Protein AF-K5ZM22-F1 (afdb_monomer_lite)

Sequence (56 aa):
MIFKTNAKCEGCLAKIEEILQGKINREEWNLDLSDSNRPLTVASDKLAADDVVKLM

Secondary structure (DSSP, 8-state):
-EEE----SHHHHHHHHHHHTTTS-GGGEEE-SSSTT-EEEE--SSS-HHHHHHT-

Radius of gyration: 10.29 Å; chains: 1; bounding box: 25×17×22 Å

Structure (mmCIF, N/CA/C/O backbone):
data_AF-K5ZM22-F1
#
_entry.id   AF-K5ZM22-F1
#
loop_
_atom_site.group_PDB
_atom_site.id
_atom_site.type_symbol
_atom_site.label_atom_id
_atom_site.label_alt_id
_atom_site.label_comp_id
_atom_site.label_asym_id
_atom_site.label_entity_id
_atom_site.label_seq_id
_atom_site.pdbx_PDB_ins_code
_atom_site.Cartn_x
_atom_site.Cartn_y
_atom_site.Cartn_z
_atom_site.occupancy
_atom_site.B_iso_or_equiv
_atom_site.auth_seq_id
_atom_site.auth_comp_id
_atom_site.auth_asym_id
_atom_site.auth_atom_id
_atom_site.pdbx_PDB_model_num
ATOM 1 N N . MET A 1 1 ? -0.628 -3.345 8.414 1.00 90.81 1 MET A N 1
ATOM 2 C CA . MET A 1 1 ? -0.658 -4.454 7.431 1.00 90.81 1 MET A CA 1
ATOM 3 C C . MET A 1 1 ? 0.510 -4.284 6.465 1.00 90.81 1 MET A C 1
ATOM 5 O O . MET A 1 1 ? 0.870 -3.143 6.207 1.00 90.81 1 MET A O 1
ATOM 9 N N . ILE A 1 2 ? 1.118 -5.363 5.962 1.00 90.06 2 ILE A N 1
ATOM 10 C CA . ILE A 1 2 ? 2.249 -5.293 5.017 1.00 90.06 2 ILE A CA 1
ATOM 11 C C . ILE A 1 2 ? 1.911 -6.134 3.787 1.00 90.06 2 ILE A C 1
ATOM 13 O O . ILE A 1 2 ? 1.520 -7.291 3.923 1.00 90.06 2 ILE A O 1
ATOM 17 N N . PHE A 1 3 ? 2.087 -5.559 2.601 1.00 89.94 3 PHE A N 1
ATOM 18 C CA . PHE A 1 3 ? 1.801 -6.185 1.317 1.00 89.94 3 PHE A CA 1
ATOM 19 C C . PHE A 1 3 ? 3.049 -6.186 0.448 1.00 89.94 3 PHE A C 1
ATOM 21 O O . PHE A 1 3 ? 3.754 -5.184 0.348 1.00 89.94 3 PHE A O 1
ATOM 28 N N . LYS A 1 4 ? 3.321 -7.310 -0.210 1.00 89.19 4 LYS A N 1
ATOM 29 C CA . LYS A 1 4 ? 4.398 -7.383 -1.194 1.00 89.19 4 LYS A CA 1
ATOM 30 C C . LYS A 1 4 ? 3.935 -6.716 -2.485 1.00 89.19 4 LYS A C 1
ATOM 32 O O . LYS A 1 4 ? 2.916 -7.126 -3.034 1.00 89.19 4 LYS A O 1
ATOM 37 N N . THR A 1 5 ? 4.692 -5.745 -2.991 1.00 86.06 5 THR A N 1
ATOM 38 C CA . THR A 1 5 ? 4.374 -5.089 -4.266 1.00 86.06 5 THR A CA 1
ATOM 39 C C . THR A 1 5 ? 5.390 -5.439 -5.347 1.00 86.06 5 THR A C 1
ATOM 41 O O . THR A 1 5 ? 6.532 -5.808 -5.076 1.00 86.06 5 THR A O 1
ATOM 44 N N . ASN A 1 6 ? 4.978 -5.295 -6.606 1.00 83.06 6 ASN A N 1
ATOM 45 C CA . ASN A 1 6 ? 5.871 -5.392 -7.762 1.00 83.06 6 ASN A CA 1
ATOM 46 C C . ASN A 1 6 ? 6.271 -4.009 -8.305 1.00 83.06 6 ASN A C 1
ATOM 48 O O . ASN A 1 6 ? 6.704 -3.911 -9.452 1.00 83.06 6 ASN A O 1
ATOM 52 N N . ALA A 1 7 ? 6.113 -2.937 -7.523 1.00 84.00 7 ALA A N 1
ATOM 53 C CA . ALA A 1 7 ? 6.386 -1.572 -7.962 1.00 84.00 7 ALA A CA 1
ATOM 54 C C . ALA A 1 7 ? 7.882 -1.374 -8.260 1.00 84.00 7 ALA A C 1
ATOM 56 O O . ALA A 1 7 ? 8.696 -1.397 -7.348 1.00 84.00 7 ALA A O 1
ATOM 57 N N . LYS A 1 8 ? 8.275 -1.195 -9.528 1.00 80.00 8 LYS A N 1
ATOM 58 C CA . LYS A 1 8 ? 9.701 -1.126 -9.931 1.00 80.00 8 LYS A CA 1
ATOM 59 C C . LYS A 1 8 ? 10.196 0.268 -10.305 1.00 80.00 8 LYS A C 1
ATOM 61 O O . LYS A 1 8 ? 11.398 0.446 -10.464 1.00 80.00 8 LYS A O 1
ATOM 66 N N . CYS A 1 9 ? 9.296 1.224 -10.489 1.00 81.12 9 CYS A N 1
ATOM 67 C CA . CYS A 1 9 ? 9.635 2.569 -10.933 1.00 81.12 9 CYS A CA 1
ATOM 68 C C . CYS A 1 9 ? 8.792 3.617 -10.208 1.00 81.12 9 CYS A C 1
ATOM 70 O O . CYS A 1 9 ? 7.739 3.306 -9.647 1.00 81.12 9 CYS A O 1
ATOM 72 N N . GLU A 1 10 ? 9.235 4.870 -10.273 1.00 79.06 10 GLU A N 1
ATOM 73 C CA . GLU A 1 10 ? 8.526 6.021 -9.701 1.00 79.06 10 GLU A CA 1
ATOM 74 C C . GLU A 1 10 ? 7.097 6.152 -10.255 1.00 79.06 10 GLU A C 1
ATOM 76 O O . GLU A 1 10 ? 6.186 6.536 -9.531 1.00 79.06 10 GLU A O 1
ATOM 81 N N . GLY A 1 11 ? 6.851 5.713 -11.496 1.00 84.06 11 GLY A N 1
ATOM 82 C CA . GLY A 1 11 ? 5.499 5.642 -12.062 1.00 84.06 11 GLY A CA 1
ATOM 83 C C . GLY A 1 11 ? 4.578 4.627 -11.366 1.00 84.06 11 GLY A C 1
ATOM 84 O O . GLY A 1 11 ? 3.376 4.859 -11.262 1.00 84.06 11 GLY A O 1
ATOM 85 N N . CYS A 1 12 ? 5.115 3.519 -10.841 1.00 85.00 12 CYS A N 1
ATOM 86 C CA . CYS A 1 12 ? 4.333 2.595 -10.012 1.00 85.00 12 CYS A CA 1
ATOM 87 C C . CYS A 1 12 ? 3.983 3.227 -8.662 1.00 85.00 12 CYS A C 1
ATOM 89 O O . CYS A 1 12 ? 2.874 3.027 -8.176 1.00 85.00 12 CYS A O 1
ATOM 91 N N . LEU A 1 13 ? 4.913 3.992 -8.078 1.00 85.88 13 LEU A N 1
ATOM 92 C CA . LEU A 1 13 ? 4.666 4.725 -6.839 1.00 85.88 13 LEU A CA 1
ATOM 93 C C . LEU A 1 13 ? 3.562 5.767 -7.041 1.00 85.88 13 LEU A C 1
ATOM 95 O O . LEU A 1 13 ? 2.621 5.775 -6.259 1.00 85.88 13 LEU A O 1
ATOM 99 N N . ALA A 1 14 ? 3.633 6.570 -8.107 1.00 88.12 14 ALA A N 1
ATOM 100 C CA . ALA A 1 14 ? 2.610 7.565 -8.427 1.00 88.12 14 ALA A CA 1
ATOM 101 C C . ALA A 1 14 ? 1.219 6.929 -8.560 1.00 88.12 14 ALA A C 1
ATOM 103 O O . ALA A 1 14 ? 0.260 7.413 -7.976 1.00 88.12 14 ALA A O 1
ATOM 104 N N . LYS A 1 15 ? 1.118 5.780 -9.238 1.00 88.88 15 LYS A N 1
ATOM 105 C CA . LYS A 1 15 ? -0.159 5.074 -9.394 1.00 88.88 15 LYS A CA 1
ATOM 106 C C . LYS A 1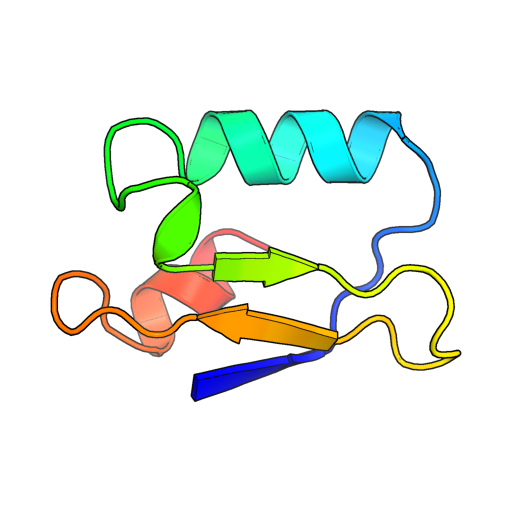 15 ? -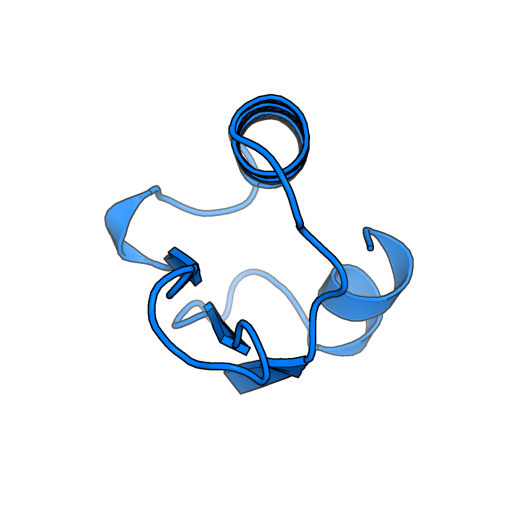0.710 4.535 -8.069 1.00 88.88 15 LYS A C 1
ATOM 108 O O . LYS A 1 15 ? -1.911 4.602 -7.834 1.00 88.88 15 LYS A O 1
ATOM 113 N N . ILE A 1 16 ? 0.154 3.998 -7.204 1.00 88.38 16 ILE A N 1
ATOM 114 C CA . ILE A 1 16 ? -0.237 3.556 -5.855 1.00 88.38 16 ILE A CA 1
ATOM 115 C C . ILE A 1 16 ? -0.670 4.761 -5.014 1.00 88.38 16 ILE A C 1
ATOM 117 O O . ILE A 1 16 ? -1.676 4.684 -4.313 1.00 88.38 16 ILE A O 1
ATOM 121 N N . GLU A 1 17 ? 0.050 5.878 -5.114 1.00 89.31 17 GLU A N 1
ATOM 122 C CA . GLU A 1 17 ? -0.306 7.125 -4.446 1.00 89.31 17 GLU A CA 1
ATOM 123 C C . GLU A 1 17 ? -1.675 7.624 -4.906 1.00 89.31 17 GLU A C 1
ATOM 125 O O . GLU A 1 17 ? -2.526 7.828 -4.053 1.00 89.31 17 GLU A O 1
ATOM 130 N N . GLU A 1 18 ? -1.948 7.698 -6.211 1.00 90.56 18 GLU A N 1
ATOM 131 C CA . GLU A 1 18 ? -3.259 8.087 -6.756 1.00 90.56 18 GLU A CA 1
ATOM 132 C C . GLU A 1 18 ? -4.400 7.179 -6.273 1.00 90.56 18 GLU A C 1
ATOM 134 O O . GLU A 1 18 ? -5.501 7.644 -5.989 1.00 90.56 18 GLU A O 1
ATOM 139 N N . ILE A 1 19 ? -4.148 5.874 -6.161 1.00 88.44 19 ILE A N 1
ATOM 140 C CA . ILE A 1 19 ? -5.132 4.887 -5.700 1.00 88.44 19 ILE A CA 1
ATOM 141 C C . ILE A 1 19 ? -5.459 5.051 -4.210 1.00 88.44 19 ILE A C 1
ATOM 143 O O . ILE A 1 19 ? -6.606 4.851 -3.793 1.00 88.44 19 ILE A O 1
ATOM 147 N N . LEU A 1 20 ? -4.440 5.338 -3.398 1.00 88.69 20 LEU A N 1
ATOM 148 C CA . LEU A 1 20 ? -4.570 5.494 -1.950 1.00 88.69 20 LEU A CA 1
ATOM 149 C C . LEU A 1 20 ? -5.005 6.913 -1.570 1.00 88.69 20 LEU A C 1
ATOM 151 O O . LEU A 1 20 ? -5.644 7.097 -0.530 1.00 88.69 20 LEU A O 1
ATOM 155 N N . GLN A 1 21 ? -4.715 7.897 -2.421 1.00 85.62 21 GLN A N 1
ATOM 156 C CA . GLN A 1 21 ? -5.128 9.284 -2.282 1.00 85.62 21 GLN A CA 1
ATOM 157 C C . GLN A 1 21 ? -6.657 9.359 -2.219 1.00 85.62 21 GLN A C 1
ATOM 159 O O . GLN A 1 21 ? -7.377 8.935 -3.118 1.00 85.62 21 GLN A O 1
ATOM 164 N N . GLY A 1 22 ? -7.167 9.880 -1.103 1.00 84.06 22 GLY A N 1
ATOM 165 C CA . GLY A 1 22 ? -8.604 9.964 -0.830 1.00 84.06 22 GLY A CA 1
ATOM 166 C C . GLY A 1 22 ? -9.203 8.736 -0.134 1.00 84.06 22 GLY A C 1
ATOM 167 O O . GLY A 1 22 ? -10.324 8.829 0.359 1.00 84.06 22 GLY A O 1
ATOM 168 N N . LYS A 1 23 ? -8.468 7.619 -0.021 1.00 89.25 23 LYS A N 1
ATOM 169 C CA . LYS A 1 23 ? -8.861 6.464 0.807 1.00 89.25 23 LYS A CA 1
ATOM 170 C C . LYS A 1 23 ? -8.217 6.511 2.189 1.00 89.25 23 LYS A C 1
ATOM 172 O O . LYS A 1 23 ? -8.892 6.307 3.195 1.00 89.25 23 LYS A O 1
ATOM 177 N N . ILE A 1 24 ? -6.916 6.792 2.229 1.00 91.12 24 ILE A N 1
ATOM 178 C CA . ILE A 1 24 ? -6.117 6.907 3.453 1.00 91.12 24 ILE A CA 1
ATOM 179 C C . ILE A 1 24 ? -5.144 8.078 3.348 1.00 91.12 24 ILE A C 1
ATOM 181 O O . ILE A 1 24 ? -4.789 8.514 2.251 1.00 91.12 24 ILE A O 1
ATOM 185 N N . ASN A 1 25 ? -4.708 8.603 4.491 1.00 90.50 25 ASN A N 1
ATOM 186 C CA . ASN A 1 25 ? -3.735 9.688 4.511 1.00 90.50 25 ASN A CA 1
ATOM 187 C C . ASN A 1 25 ? -2.349 9.179 4.091 1.00 90.50 25 ASN A C 1
ATOM 189 O O . ASN A 1 25 ? -2.013 8.014 4.297 1.00 90.50 25 ASN A O 1
ATOM 193 N N . ARG A 1 26 ? -1.510 10.066 3.542 1.00 87.75 26 ARG A N 1
ATOM 194 C CA . ARG A 1 26 ? -0.155 9.713 3.080 1.00 87.75 26 ARG A CA 1
ATOM 195 C C . ARG A 1 26 ? 0.750 9.170 4.189 1.00 87.75 26 ARG A C 1
ATOM 197 O O . ARG A 1 26 ? 1.636 8.369 3.916 1.00 87.75 26 ARG A O 1
ATOM 204 N N . GLU A 1 27 ? 0.514 9.607 5.418 1.00 90.19 27 GLU A N 1
ATOM 205 C CA . GLU A 1 27 ? 1.173 9.150 6.647 1.00 90.19 27 GLU A CA 1
ATOM 206 C C . GLU A 1 27 ? 0.694 7.770 7.130 1.00 90.19 27 GLU A C 1
ATOM 208 O O . GLU A 1 27 ? 1.390 7.108 7.894 1.00 90.19 27 GLU A O 1
ATOM 213 N N . GLU A 1 28 ? -0.457 7.297 6.644 1.00 92.38 28 GLU A N 1
ATOM 214 C CA . GLU A 1 28 ? -1.009 5.980 6.979 1.00 92.38 28 GLU A CA 1
ATOM 215 C C . GLU A 1 28 ? -0.486 4.870 6.050 1.00 92.38 28 GLU A C 1
ATOM 217 O O . GLU A 1 28 ? -0.925 3.724 6.149 1.00 92.38 28 GLU A O 1
ATOM 222 N N . TRP A 1 29 ? 0.445 5.162 5.137 1.00 92.69 29 TRP A N 1
ATOM 223 C CA . TRP A 1 29 ? 1.093 4.137 4.325 1.00 92.69 29 TRP A CA 1
ATOM 224 C C . TRP A 1 29 ? 2.515 4.507 3.896 1.00 92.69 29 TRP A C 1
ATOM 226 O O . TRP A 1 29 ? 2.888 5.673 3.791 1.00 92.69 29 TRP A O 1
ATOM 236 N N . ASN A 1 30 ? 3.324 3.487 3.622 1.00 91.62 30 ASN A N 1
ATOM 237 C CA . ASN A 1 30 ? 4.689 3.643 3.141 1.00 91.62 30 ASN A CA 1
ATOM 238 C C . ASN A 1 30 ? 5.052 2.532 2.158 1.00 91.62 30 ASN A C 1
ATOM 240 O O . ASN A 1 30 ? 4.841 1.360 2.459 1.00 91.62 30 ASN A O 1
ATOM 244 N N . LEU A 1 31 ? 5.641 2.897 1.021 1.00 89.00 31 LEU A N 1
ATOM 245 C CA . LEU A 1 31 ? 6.212 1.953 0.067 1.00 89.00 31 LEU A CA 1
ATOM 246 C C . LEU A 1 31 ? 7.735 2.036 0.140 1.00 89.00 31 LEU A C 1
ATOM 248 O O . LEU A 1 31 ? 8.320 3.045 -0.249 1.00 89.00 31 LEU A O 1
ATOM 252 N N . ASP A 1 32 ? 8.373 0.974 0.620 1.00 89.31 32 ASP A N 1
ATOM 253 C CA . ASP A 1 32 ? 9.831 0.911 0.665 1.00 89.31 32 ASP A CA 1
ATOM 254 C C . ASP A 1 32 ? 10.369 0.336 -0.647 1.00 89.31 32 ASP A C 1
ATOM 256 O O . ASP A 1 32 ? 10.350 -0.870 -0.860 1.00 89.31 32 ASP A O 1
ATOM 260 N N . LEU A 1 33 ? 10.837 1.199 -1.548 1.00 84.56 33 LEU A N 1
ATOM 261 C CA . LEU A 1 33 ? 11.440 0.780 -2.820 1.00 84.56 33 LEU A CA 1
ATOM 262 C C . LEU A 1 33 ? 12.897 0.305 -2.682 1.00 84.56 33 LEU A C 1
ATOM 264 O O . LEU A 1 33 ? 13.435 -0.255 -3.640 1.00 84.56 33 LEU A O 1
ATOM 268 N N . SER A 1 34 ? 13.528 0.536 -1.527 1.00 85.88 34 SER A N 1
ATOM 269 C CA . SER A 1 34 ? 14.915 0.138 -1.252 1.00 85.88 34 SER A CA 1
ATOM 270 C C . SER A 1 34 ? 15.004 -1.338 -0.869 1.00 85.88 34 SER A C 1
ATOM 272 O O . SER A 1 34 ? 16.010 -1.994 -1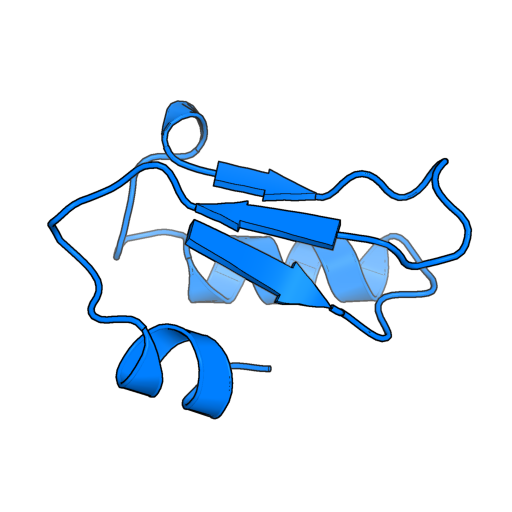.143 1.00 85.88 34 SER A O 1
ATOM 274 N N . ASP A 1 35 ? 13.944 -1.882 -0.269 1.00 87.06 35 ASP A N 1
ATOM 275 C CA . ASP A 1 35 ? 13.831 -3.308 0.011 1.00 87.06 35 ASP A CA 1
ATOM 276 C C . ASP A 1 35 ? 13.564 -4.114 -1.274 1.00 87.06 35 ASP A C 1
ATOM 278 O O . ASP A 1 35 ? 12.742 -3.754 -2.120 1.00 87.06 35 ASP A O 1
ATOM 282 N N . SER A 1 36 ? 14.227 -5.265 -1.420 1.00 85.62 36 SER A N 1
ATOM 283 C CA . SER A 1 36 ? 14.070 -6.120 -2.608 1.00 85.62 36 SER A CA 1
ATOM 284 C C . SER A 1 36 ? 12.648 -6.670 -2.789 1.00 85.62 36 SER A C 1
ATOM 286 O O . SER A 1 36 ? 12.229 -6.928 -3.922 1.00 85.62 36 SER A O 1
ATOM 288 N N . ASN A 1 37 ? 11.895 -6.839 -1.697 1.00 86.06 37 ASN A N 1
ATOM 289 C CA . ASN A 1 37 ? 10.494 -7.260 -1.707 1.00 86.06 37 ASN A CA 1
ATOM 290 C C . ASN A 1 37 ? 9.514 -6.106 -1.889 1.00 86.06 37 ASN A C 1
ATOM 292 O O . ASN A 1 37 ? 8.332 -6.373 -2.099 1.00 86.06 37 ASN A O 1
ATOM 296 N N . ARG A 1 38 ? 9.986 -4.861 -1.824 1.00 88.31 38 ARG A N 1
ATOM 297 C CA . ARG A 1 38 ? 9.192 -3.652 -2.045 1.00 88.31 38 ARG A CA 1
ATOM 298 C C . ARG A 1 38 ? 7.889 -3.644 -1.239 1.00 88.31 38 ARG A C 1
ATOM 300 O O . ARG A 1 38 ? 6.801 -3.652 -1.833 1.00 88.31 38 ARG A O 1
ATOM 307 N N . PRO A 1 39 ? 7.968 -3.733 0.101 1.00 92.31 39 PRO A N 1
ATOM 308 C CA . PRO A 1 39 ? 6.792 -3.825 0.940 1.00 92.31 39 PRO A CA 1
ATOM 309 C C . PRO A 1 39 ? 6.026 -2.498 0.943 1.00 92.31 39 PRO A C 1
ATOM 311 O O . PRO A 1 39 ? 6.590 -1.433 1.199 1.00 92.31 39 PRO A O 1
ATOM 314 N N . LEU A 1 40 ? 4.720 -2.583 0.696 1.00 92.12 40 LEU A N 1
ATOM 315 C CA . LEU A 1 40 ? 3.757 -1.542 1.023 1.00 92.12 40 LEU A CA 1
ATOM 316 C C . LEU A 1 40 ? 3.220 -1.811 2.427 1.00 92.12 40 LEU A C 1
ATOM 318 O O . LEU A 1 40 ? 2.488 -2.773 2.659 1.00 92.12 40 LEU A O 1
ATOM 322 N N . THR A 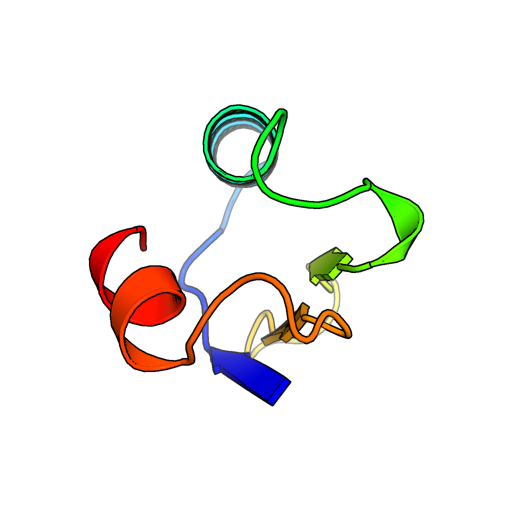1 41 ? 3.563 -0.940 3.360 1.00 93.50 41 THR A N 1
ATOM 323 C CA . THR A 1 41 ? 3.011 -0.935 4.710 1.00 93.50 41 THR A CA 1
ATOM 324 C C . THR A 1 41 ? 1.808 -0.009 4.741 1.00 93.50 41 THR A C 1
ATOM 326 O O . THR A 1 41 ? 1.926 1.152 4.373 1.00 93.50 41 THR A O 1
ATOM 329 N N . VAL A 1 42 ? 0.663 -0.506 5.201 1.00 92.44 42 VAL A N 1
ATOM 330 C CA . VAL A 1 42 ? -0.558 0.278 5.431 1.00 92.44 42 VAL A CA 1
ATOM 331 C C . VAL A 1 42 ? -0.892 0.229 6.918 1.00 92.44 42 VAL A C 1
ATOM 333 O O . VAL A 1 42 ? -1.131 -0.844 7.475 1.00 92.44 42 VAL A O 1
ATOM 336 N N . ALA A 1 43 ? -0.882 1.386 7.562 1.00 90.94 43 ALA A N 1
ATOM 337 C CA . ALA A 1 43 ? -1.181 1.622 8.968 1.00 90.94 43 ALA A CA 1
ATOM 338 C C . ALA A 1 43 ? -2.485 2.428 9.099 1.00 90.94 43 ALA A C 1
ATOM 340 O O . ALA A 1 43 ? -2.510 3.488 9.712 1.00 90.94 43 ALA A O 1
ATOM 341 N N . SER A 1 44 ? -3.558 1.928 8.481 1.00 87.50 44 SER A N 1
ATOM 342 C CA . SER A 1 44 ? -4.901 2.502 8.580 1.00 87.50 44 SER A CA 1
ATOM 343 C C . SER A 1 44 ? -5.929 1.409 8.821 1.00 87.50 44 SER A C 1
ATOM 345 O O . SER A 1 44 ? -5.839 0.337 8.221 1.00 87.50 44 SER A O 1
ATOM 347 N N . ASP A 1 45 ? -6.943 1.722 9.620 1.00 85.38 45 ASP A N 1
ATOM 348 C CA . ASP A 1 45 ? -8.136 0.890 9.805 1.00 85.38 45 ASP A CA 1
ATOM 349 C C . ASP A 1 45 ? -9.250 1.220 8.792 1.00 85.38 45 ASP A C 1
ATOM 351 O O . ASP A 1 45 ? -10.284 0.557 8.758 1.00 85.38 45 ASP A O 1
ATOM 355 N N . LYS A 1 46 ? -9.057 2.239 7.941 1.00 86.25 46 LYS A N 1
ATOM 356 C CA . LYS A 1 46 ? -10.050 2.671 6.936 1.00 86.25 46 LYS A CA 1
ATOM 357 C C . LYS A 1 46 ? -10.098 1.770 5.702 1.00 86.25 46 LYS A C 1
ATOM 359 O O . LYS A 1 46 ? -11.051 1.843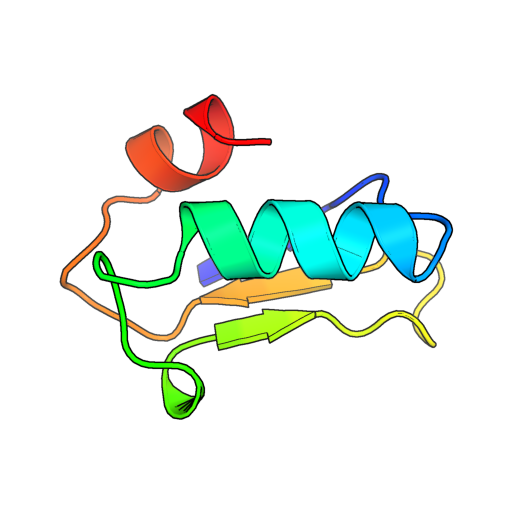 4.931 1.00 86.25 46 LYS A O 1
ATOM 364 N N . LEU A 1 47 ? -9.063 0.959 5.489 1.00 85.31 47 LEU A N 1
ATOM 365 C CA . LEU A 1 47 ?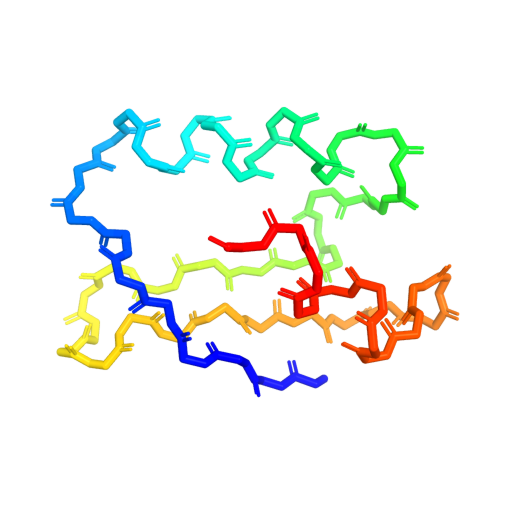 -8.961 0.023 4.373 1.00 85.31 47 LEU A CA 1
ATOM 366 C C . LEU A 1 47 ? -8.786 -1.391 4.904 1.00 85.31 47 LEU A C 1
ATOM 368 O O . LEU A 1 47 ? -7.855 -1.659 5.660 1.00 85.31 47 LEU A O 1
ATOM 372 N N . ALA A 1 48 ? -9.646 -2.308 4.465 1.00 88.44 48 ALA A N 1
ATOM 373 C CA . ALA A 1 48 ? -9.454 -3.720 4.747 1.00 88.44 48 ALA A CA 1
ATOM 374 C C . ALA A 1 48 ? -8.331 -4.296 3.872 1.00 88.44 48 ALA A C 1
ATOM 376 O O . ALA A 1 48 ? -8.051 -3.813 2.773 1.00 88.44 48 ALA A O 1
ATOM 377 N N . ALA A 1 49 ? -7.702 -5.374 4.343 1.00 85.38 49 ALA A N 1
ATOM 378 C CA . ALA A 1 49 ? -6.601 -6.004 3.619 1.00 85.38 49 ALA A CA 1
ATOM 379 C C . ALA A 1 49 ? -6.999 -6.476 2.209 1.00 85.38 49 ALA A C 1
ATOM 381 O O . ALA A 1 49 ? -6.204 -6.363 1.280 1.00 85.38 49 ALA A O 1
ATOM 382 N N . ASP A 1 50 ? -8.227 -6.975 2.050 1.00 87.69 50 ASP A N 1
ATOM 383 C CA . ASP A 1 50 ? -8.747 -7.463 0.767 1.00 87.69 50 ASP A CA 1
ATOM 384 C C . ASP A 1 50 ? -8.905 -6.332 -0.262 1.00 87.69 50 ASP A C 1
ATOM 386 O O . ASP A 1 50 ? -8.538 -6.492 -1.427 1.00 87.69 50 ASP A O 1
ATOM 390 N N . ASP A 1 51 ? -9.365 -5.156 0.182 1.00 86.62 51 ASP A N 1
ATOM 391 C CA . ASP A 1 51 ? -9.438 -3.964 -0.663 1.00 86.62 51 ASP A CA 1
ATOM 392 C C . ASP A 1 51 ? -8.049 -3.551 -1.132 1.00 86.62 51 ASP A C 1
ATOM 394 O O . ASP A 1 51 ? -7.854 -3.265 -2.306 1.00 86.62 51 ASP A O 1
ATOM 398 N N . VAL A 1 52 ? -7.064 -3.565 -0.235 1.00 85.25 52 VAL A N 1
ATOM 399 C CA . VAL A 1 52 ? -5.686 -3.181 -0.557 1.00 85.25 52 VAL A CA 1
ATOM 400 C C . VAL A 1 52 ? -5.072 -4.132 -1.592 1.00 85.25 52 VAL A C 1
ATOM 402 O O . VAL A 1 52 ? -4.433 -3.663 -2.529 1.00 85.25 52 VAL A O 1
ATOM 405 N N . VAL A 1 53 ? -5.322 -5.443 -1.498 1.00 85.50 53 VAL A N 1
ATOM 406 C CA . VAL A 1 53 ? -4.841 -6.437 -2.480 1.00 85.50 53 VAL A CA 1
ATOM 407 C C . VAL A 1 53 ? -5.506 -6.274 -3.849 1.00 85.50 53 VAL A C 1
ATOM 409 O O . VAL A 1 53 ? -4.825 -6.396 -4.859 1.00 85.50 53 VAL A O 1
ATOM 412 N N . LYS A 1 54 ? -6.806 -5.958 -3.913 1.00 85.00 54 LYS A N 1
ATOM 413 C CA . LYS A 1 54 ? -7.524 -5.730 -5.187 1.00 85.00 54 LYS A CA 1
ATOM 414 C C . LYS A 1 54 ? -7.050 -4.502 -5.961 1.00 85.00 54 LYS A C 1
ATOM 416 O O . LYS A 1 54 ? -7.377 -4.360 -7.137 1.00 85.00 54 LYS A O 1
ATOM 421 N N . LEU A 1 55 ? -6.357 -3.591 -5.289 1.00 76.62 55 LEU A N 1
ATOM 422 C CA . LEU A 1 55 ? -5.896 -2.333 -5.862 1.00 76.62 55 LEU A CA 1
ATOM 423 C C . LEU A 1 55 ? -4.481 -2.422 -6.461 1.00 76.62 55 LEU A C 1
ATOM 425 O O . LEU A 1 55 ? -4.064 -1.475 -7.127 1.00 76.62 55 LEU A O 1
ATOM 429 N N . MET A 1 56 ? -3.752 -3.520 -6.224 1.00 72.00 56 MET A N 1
ATOM 430 C CA . MET A 1 56 ? -2.376 -3.749 -6.696 1.00 72.00 56 MET A CA 1
ATOM 431 C C . MET A 1 56 ? -2.325 -4.670 -7.910 1.00 72.00 56 MET A C 1
ATOM 433 O O . MET A 1 56 ? -1.450 -4.421 -8.771 1.00 72.00 56 MET A O 1
#

Foldseek 3Di:
DKDQDPQQDVVSVVLLCVLCVVQDDPVQWDFDNVDPRRIIHGNDPSDDPVNSVVSD

pLDDT: mean 87.14, std 4.02, range [72.0, 93.5]

Organism: NCBI:txid999418